Protein AF-A0A9D1JNA0-F1 (afdb_monomer_lite)

Secondary structure (DSSP, 8-state):
--SS-HHHHHHHHHHHHTT--HHHHHHHH---HHHHHHHHHSPPPPHHHHHHHHHHHHHHHHHHHHHHHHHHHH-SS-TTS-HHHHHHHHHHTBTTB-HHHHHHHTT---

Sequence (110 aa):
MAKYTKEVKSNVLKQYQEGTPIQLIIQNTNIPRSTIYHWIKNPPLSKKEETAKTIRILEDKVKRLEGIIEILKKVNCTVSAPLHERLHELEALQGQYNVHMLCEALDVSR

Organism: NCBI:txid2840935

InterPro domains:
  IPR002514 Transposase IS3/IS911family [PF01527] (2-66)
  IPR009057 Homedomain-like superfamily [SSF46689] (1-76)

Foldseek 3Di:
DPPDDLVLLVVLVVCVVVPNDLVVSCVVNVDDPVVSVVCVVPPDDDPVRVVVVVVVVVVVVVVLVVLLVVLLVPQPDDLPDDPVSLVVSLVVCPPVDDNVSSCVSSVHDD

Structure (mmCIF, N/CA/C/O backbone):
data_AF-A0A9D1JNA0-F1
#
_entry.id   AF-A0A9D1JNA0-F1
#
loop_
_atom_site.group_PDB
_atom_site.id
_atom_site.type_symbol
_atom_site.label_atom_id
_atom_site.label_alt_id
_atom_site.label_comp_id
_atom_site.label_asym_id
_atom_site.label_entity_id
_atom_site.label_seq_id
_atom_site.pdbx_PDB_ins_code
_atom_site.Cartn_x
_atom_site.Cartn_y
_atom_site.Cartn_z
_atom_site.occupancy
_atom_site.B_iso_or_equiv
_atom_site.auth_seq_id
_atom_site.auth_comp_id
_atom_site.auth_asym_id
_atom_site.auth_atom_id
_atom_site.pdbx_PDB_model_num
ATOM 1 N N . MET A 1 1 ? -13.722 -15.450 11.068 1.00 43.31 1 MET A N 1
ATOM 2 C CA . MET A 1 1 ? -14.886 -14.623 11.460 1.00 43.31 1 MET A CA 1
ATOM 3 C C . MET A 1 1 ? -14.503 -13.797 12.679 1.00 43.31 1 MET A C 1
ATOM 5 O O . MET A 1 1 ? -13.862 -14.340 13.572 1.00 43.31 1 MET A O 1
ATOM 9 N N . ALA A 1 2 ? -14.799 -12.495 12.704 1.00 59.47 2 ALA A N 1
ATOM 10 C CA . ALA A 1 2 ? -14.495 -11.665 13.871 1.00 59.47 2 ALA A CA 1
ATOM 11 C C . ALA A 1 2 ? -15.398 -12.083 15.043 1.00 59.47 2 ALA A C 1
ATOM 13 O O . ALA A 1 2 ? -16.616 -12.074 14.905 1.00 59.47 2 ALA A O 1
ATOM 14 N N . LYS A 1 3 ? -14.803 -12.458 16.185 1.00 76.44 3 LYS A N 1
ATOM 15 C CA . LYS A 1 3 ? -15.529 -12.936 17.379 1.00 76.44 3 LYS A CA 1
ATOM 16 C C . LYS A 1 3 ? -16.454 -11.869 17.999 1.00 76.44 3 LYS A C 1
ATOM 18 O O . LYS A 1 3 ? -17.365 -12.219 18.735 1.00 76.44 3 LYS A O 1
ATOM 23 N N . TYR A 1 4 ? -16.236 -10.589 17.685 1.00 81.19 4 TYR A N 1
ATOM 24 C CA . TYR A 1 4 ? -17.017 -9.452 18.180 1.00 81.19 4 TYR A CA 1
ATOM 25 C C . TYR A 1 4 ? -17.224 -8.421 17.060 1.00 81.19 4 TYR A C 1
ATOM 27 O O . TYR A 1 4 ? -16.313 -8.199 16.256 1.00 81.19 4 TYR A O 1
ATOM 35 N N . THR A 1 5 ? -18.399 -7.784 17.002 1.00 84.19 5 THR A N 1
ATOM 36 C CA . THR A 1 5 ? -18.708 -6.746 16.002 1.00 84.1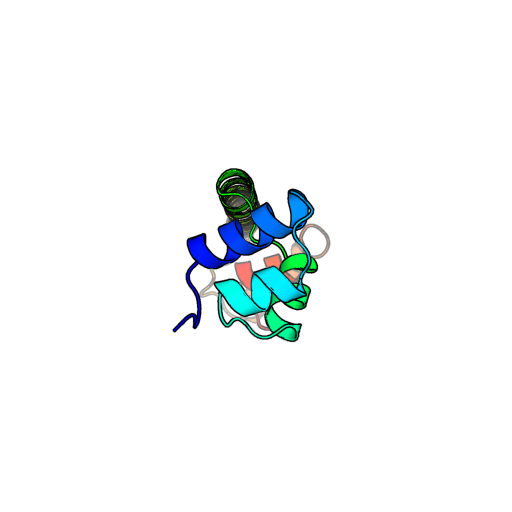9 5 THR A CA 1
ATOM 37 C C . THR A 1 5 ? -18.016 -5.418 16.331 1.00 84.19 5 THR A C 1
ATOM 39 O O . THR A 1 5 ? -17.621 -5.162 17.474 1.00 84.19 5 THR A O 1
ATOM 42 N N . LYS A 1 6 ? -17.870 -4.539 15.325 1.00 81.75 6 LYS A N 1
ATOM 43 C CA . LYS A 1 6 ? -17.300 -3.190 15.519 1.00 81.75 6 LYS A CA 1
ATOM 44 C C . LYS A 1 6 ? -18.122 -2.363 16.517 1.00 81.75 6 LYS A C 1
ATOM 46 O O . LYS A 1 6 ? -17.544 -1.642 17.323 1.00 81.75 6 LYS A O 1
ATOM 51 N N . GLU A 1 7 ? -19.444 -2.512 16.498 1.00 81.94 7 GLU A N 1
ATOM 52 C CA . GLU A 1 7 ? -20.373 -1.812 17.396 1.00 81.94 7 GLU A CA 1
ATOM 53 C C . GLU A 1 7 ? -20.142 -2.190 18.861 1.00 81.94 7 GLU A C 1
ATOM 55 O O . GLU A 1 7 ? -20.025 -1.308 19.710 1.00 81.94 7 GLU A O 1
ATOM 60 N N . VAL A 1 8 ? -19.981 -3.487 19.152 1.00 85.75 8 VAL A N 1
ATOM 61 C CA . VAL A 1 8 ? -19.686 -3.977 20.509 1.00 85.75 8 VAL A CA 1
ATOM 62 C C . VAL A 1 8 ? -18.349 -3.421 21.006 1.00 85.75 8 VAL A C 1
ATOM 64 O O . VAL A 1 8 ? -18.262 -2.942 22.137 1.00 85.75 8 VAL A O 1
ATOM 67 N N . LYS A 1 9 ? -17.318 -3.412 20.149 1.00 87.75 9 LYS A N 1
ATOM 68 C CA . LYS A 1 9 ? -16.003 -2.838 20.477 1.00 87.75 9 LYS A CA 1
ATOM 69 C C . LYS A 1 9 ? -16.087 -1.335 20.772 1.00 87.75 9 LYS A C 1
ATOM 71 O O . LYS A 1 9 ? -15.522 -0.884 21.766 1.00 87.75 9 LYS A O 1
ATOM 76 N N . SER A 1 10 ? -16.796 -0.567 19.942 1.00 85.56 10 SER A N 1
ATOM 77 C CA . SER A 1 10 ? -16.996 0.872 20.164 1.00 85.56 10 SER A CA 1
ATOM 78 C C . SER A 1 10 ? -17.782 1.162 21.442 1.00 85.56 10 SER A C 1
ATOM 80 O O . SER A 1 10 ? -17.409 2.076 22.172 1.00 85.56 10 SER A O 1
ATOM 82 N N . ASN A 1 11 ? -18.817 0.377 21.756 1.00 88.44 11 ASN A N 1
ATOM 83 C CA . ASN A 1 11 ? -19.607 0.558 22.975 1.00 88.44 11 ASN A CA 1
ATOM 84 C C . ASN A 1 11 ? -18.774 0.323 24.249 1.00 88.44 11 ASN A C 1
ATOM 86 O O . ASN A 1 11 ? -18.812 1.129 25.174 1.00 88.44 11 ASN A O 1
ATOM 90 N N . VAL A 1 12 ? -17.959 -0.739 24.271 1.00 90.38 12 VAL A N 1
ATOM 91 C CA . VAL A 1 12 ? -17.038 -1.031 25.386 1.00 90.38 12 VAL A CA 1
ATOM 92 C C . VAL A 1 12 ? -16.048 0.110 25.620 1.00 90.38 12 VAL A C 1
ATOM 94 O O . VAL A 1 12 ? -15.807 0.498 26.762 1.00 90.38 12 VAL A O 1
ATOM 97 N N . LEU A 1 13 ? -15.488 0.672 24.547 1.00 88.69 13 LEU A N 1
ATOM 98 C CA . LEU A 1 13 ? -14.554 1.791 24.654 1.00 88.69 13 LEU A CA 1
ATOM 99 C C . LEU A 1 13 ? -15.234 3.082 25.111 1.00 88.69 13 LEU A C 1
ATOM 101 O O . LEU A 1 13 ? -14.644 3.808 25.905 1.00 88.69 13 LEU A O 1
ATOM 105 N N . LYS A 1 14 ? -16.474 3.334 24.675 1.00 90.25 14 LYS A N 1
ATOM 106 C CA . LYS A 1 14 ? -17.274 4.480 25.124 1.00 90.25 14 LYS A CA 1
ATOM 107 C C . LYS A 1 14 ? -17.548 4.410 26.629 1.00 90.25 14 LYS A C 1
ATOM 109 O O . LYS A 1 14 ? -17.254 5.366 27.332 1.00 90.25 14 LYS A O 1
ATOM 114 N N . GLN A 1 15 ? -17.990 3.255 27.136 1.00 89.88 15 GLN A N 1
ATOM 115 C CA . GLN A 1 15 ? -18.217 3.048 28.575 1.00 89.88 15 GLN A CA 1
ATOM 116 C C . GLN A 1 15 ? -16.941 3.252 29.401 1.00 89.88 15 GLN A C 1
ATOM 118 O O . GLN A 1 15 ? -16.989 3.839 30.481 1.00 89.88 15 GLN A O 1
ATOM 123 N N . TYR A 1 16 ? -15.795 2.792 28.888 1.00 89.69 16 TYR A N 1
ATOM 124 C CA . TYR A 1 16 ? -14.500 3.028 29.526 1.00 89.69 16 TYR A CA 1
ATOM 125 C C . TYR A 1 16 ? -14.124 4.520 29.541 1.00 89.69 16 TYR A C 1
ATOM 127 O O . TYR A 1 16 ? -13.689 5.025 30.572 1.00 89.69 16 TYR A O 1
ATOM 135 N N . GLN A 1 17 ? -14.327 5.240 28.431 1.00 87.38 17 GLN A N 1
ATOM 136 C CA . GLN A 1 17 ? -14.090 6.689 28.340 1.00 87.38 17 GLN A CA 1
ATOM 137 C C . GLN A 1 17 ? -15.018 7.506 29.250 1.00 87.38 17 GLN A C 1
ATOM 139 O O . GLN A 1 17 ? -14.598 8.527 29.784 1.00 87.38 17 GLN A O 1
ATOM 144 N N . GLU A 1 18 ? -16.249 7.040 29.463 1.00 91.19 18 GLU A N 1
ATOM 145 C CA . GLU A 1 18 ? -17.226 7.628 30.390 1.00 91.19 18 GLU A CA 1
ATOM 146 C C . GLU A 1 18 ? -16.907 7.330 31.872 1.00 91.19 18 GLU A C 1
ATOM 148 O O . GLU A 1 18 ? -17.616 7.795 32.760 1.00 91.19 18 GLU A O 1
ATOM 153 N N . GLY A 1 19 ? -15.831 6.583 32.160 1.00 89.00 19 GLY A N 1
ATOM 154 C CA . GLY A 1 19 ? -15.350 6.311 33.519 1.00 89.00 19 GLY A CA 1
ATOM 155 C C . GLY A 1 19 ? -15.909 5.039 34.158 1.00 89.00 19 GLY A C 1
ATOM 156 O O . GLY A 1 19 ? -15.708 4.819 35.353 1.00 89.00 19 GLY A O 1
ATOM 157 N N . THR A 1 20 ? -16.581 4.174 33.393 1.00 90.62 20 THR A N 1
ATOM 158 C CA . THR A 1 20 ? -17.118 2.913 33.924 1.00 90.62 20 THR A CA 1
ATOM 159 C C . THR A 1 20 ? -15.973 1.966 34.317 1.00 90.62 20 THR A C 1
ATOM 161 O O . THR A 1 20 ? -15.114 1.659 33.482 1.00 90.62 20 THR A O 1
ATOM 164 N N . PRO A 1 21 ? -15.950 1.439 35.558 1.00 92.00 21 PRO A N 1
ATOM 165 C CA . PRO A 1 21 ? -14.961 0.455 35.985 1.00 92.00 21 PRO A CA 1
ATOM 166 C C . PRO A 1 21 ? -14.906 -0.769 35.062 1.00 92.00 21 PRO A C 1
ATOM 168 O O . PRO A 1 21 ? -15.932 -1.379 34.759 1.00 92.00 21 PRO A O 1
ATOM 171 N N . ILE A 1 22 ? -13.696 -1.204 34.689 1.00 90.00 22 ILE A N 1
ATOM 172 C CA . ILE A 1 22 ? -13.488 -2.371 33.807 1.00 90.00 22 ILE A CA 1
ATOM 173 C C . ILE A 1 22 ? -14.181 -3.633 34.345 1.00 90.00 22 ILE A C 1
ATOM 175 O O . ILE A 1 22 ? -14.690 -4.426 33.560 1.00 90.00 22 ILE A O 1
ATOM 179 N N . GLN A 1 23 ? -14.248 -3.810 35.668 1.00 90.75 23 GLN A N 1
ATOM 180 C CA . GLN A 1 23 ? -14.956 -4.931 36.293 1.00 90.75 23 GLN A CA 1
ATOM 181 C C . GLN A 1 23 ? -16.445 -4.977 35.905 1.00 90.75 23 GLN A C 1
ATOM 183 O O . GLN A 1 23 ? -16.949 -6.050 35.581 1.00 90.75 23 GLN A O 1
ATOM 188 N N . LEU A 1 24 ? -17.120 -3.822 35.878 1.00 90.38 24 LEU A N 1
ATOM 189 C CA . LEU A 1 24 ? -18.526 -3.715 35.476 1.00 90.38 24 LEU A CA 1
ATOM 190 C C . LEU A 1 24 ? -18.690 -3.945 33.974 1.00 90.38 24 LEU A C 1
ATOM 192 O O . LEU A 1 24 ? -19.604 -4.645 33.553 1.00 90.38 24 LEU A O 1
ATOM 196 N N . ILE A 1 25 ? -17.762 -3.438 33.158 1.00 90.81 25 ILE A N 1
ATOM 197 C CA . ILE A 1 25 ? -17.771 -3.681 31.709 1.00 90.81 25 ILE A CA 1
ATOM 198 C C . ILE A 1 25 ? -17.636 -5.183 31.416 1.00 90.81 25 ILE A C 1
ATOM 200 O O . ILE A 1 25 ? -18.361 -5.711 30.574 1.00 90.81 25 ILE A O 1
ATOM 204 N N . ILE A 1 26 ? -16.754 -5.894 32.129 1.00 92.19 26 ILE A N 1
ATOM 205 C CA . ILE A 1 26 ? -16.596 -7.353 32.005 1.00 92.19 26 ILE A CA 1
ATOM 206 C C . ILE A 1 26 ? -17.897 -8.069 32.380 1.00 92.19 26 ILE A C 1
ATOM 208 O O . ILE A 1 26 ? -18.330 -8.948 31.639 1.00 92.19 26 ILE A O 1
ATOM 212 N N . GLN A 1 27 ? -18.531 -7.690 33.493 1.00 90.12 27 GLN A N 1
ATOM 213 C CA . GLN A 1 27 ? -19.790 -8.296 33.943 1.00 90.12 27 GLN A CA 1
ATOM 214 C C . GLN A 1 27 ? -20.930 -8.070 32.942 1.00 90.12 27 GLN A C 1
ATOM 216 O O . GLN A 1 27 ? -21.651 -9.009 32.617 1.00 90.12 27 GLN A O 1
ATOM 221 N N . ASN A 1 28 ? -21.045 -6.858 32.396 1.00 87.69 28 ASN A N 1
ATOM 222 C CA . ASN A 1 28 ? -22.126 -6.483 31.484 1.00 87.69 28 ASN A CA 1
ATOM 223 C C . ASN A 1 28 ? -21.960 -7.058 30.073 1.00 87.69 28 ASN A C 1
ATOM 225 O O . ASN A 1 28 ? -22.946 -7.269 29.373 1.00 87.69 28 ASN A O 1
ATOM 229 N N . THR A 1 29 ? -20.721 -7.279 29.625 1.00 86.25 29 THR A N 1
ATOM 230 C CA . THR A 1 29 ? -20.437 -7.694 28.239 1.00 86.25 29 THR A CA 1
ATOM 231 C C . THR A 1 29 ? -19.944 -9.131 28.106 1.00 86.25 29 THR A C 1
ATOM 233 O O . THR A 1 29 ? -19.909 -9.654 26.996 1.00 86.25 29 THR A O 1
ATOM 236 N N . ASN A 1 30 ? -19.556 -9.778 29.212 1.00 88.62 30 ASN A N 1
ATOM 237 C CA . ASN A 1 30 ? -18.894 -11.088 29.242 1.00 88.62 30 ASN A CA 1
ATOM 238 C C . ASN A 1 30 ? -17.601 -11.144 28.394 1.00 88.62 30 ASN A C 1
ATOM 240 O O . ASN A 1 30 ? -17.146 -12.204 27.965 1.00 88.62 30 ASN A O 1
ATOM 244 N N . ILE A 1 31 ? -16.984 -9.990 28.118 1.00 90.81 31 ILE A N 1
ATOM 245 C CA . ILE A 1 31 ? -15.753 -9.914 27.329 1.00 90.81 31 ILE A CA 1
ATOM 246 C C . ILE A 1 31 ? -14.551 -10.056 28.271 1.00 90.81 31 ILE A C 1
ATOM 248 O O . ILE A 1 31 ? -14.466 -9.341 29.273 1.00 90.81 31 ILE A O 1
ATOM 252 N N . PRO A 1 32 ? -13.573 -10.930 27.959 1.00 91.38 32 PRO A N 1
ATOM 253 C CA . PRO A 1 32 ? -12.393 -11.099 28.795 1.00 91.38 32 PRO A CA 1
ATOM 254 C C . PRO A 1 32 ? -11.614 -9.793 28.985 1.00 91.38 32 PRO A C 1
ATOM 256 O O . PRO A 1 32 ? -11.382 -9.045 28.031 1.00 91.38 32 PRO A O 1
ATOM 259 N N . ARG A 1 33 ? -11.105 -9.573 30.204 1.00 92.69 33 ARG A N 1
ATOM 260 C CA . ARG A 1 33 ? -10.297 -8.398 30.586 1.00 92.69 33 ARG A CA 1
ATOM 261 C C . ARG A 1 33 ? -9.180 -8.094 29.581 1.00 92.69 33 ARG A C 1
ATOM 263 O O . ARG A 1 33 ? -9.015 -6.951 29.166 1.00 92.69 33 ARG A O 1
ATOM 270 N N . SER A 1 34 ? -8.441 -9.119 29.154 1.00 91.44 34 SER A N 1
ATOM 271 C CA . SER A 1 34 ? -7.349 -8.996 28.177 1.00 91.44 34 SER A CA 1
ATOM 272 C C . SER A 1 34 ? -7.809 -8.437 26.827 1.00 91.44 34 SER A C 1
ATOM 274 O O . SER A 1 34 ? -7.099 -7.644 26.214 1.00 91.44 34 SER A O 1
ATOM 276 N N . THR A 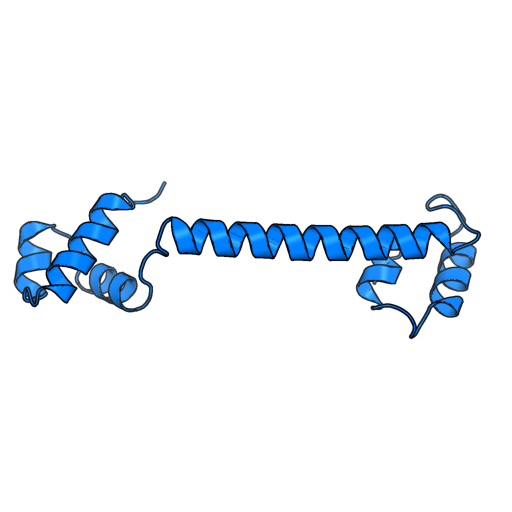1 35 ? -9.016 -8.801 26.383 1.00 91.69 35 THR A N 1
ATOM 277 C CA . THR A 1 35 ? -9.602 -8.317 25.125 1.00 91.69 35 THR A CA 1
ATOM 278 C C . THR A 1 35 ? -9.971 -6.839 25.231 1.00 91.69 35 THR A C 1
ATOM 280 O O . THR A 1 35 ? -9.653 -6.065 24.331 1.00 91.69 35 THR A O 1
ATOM 283 N N . ILE A 1 36 ? -10.559 -6.426 26.358 1.00 90.69 36 ILE A N 1
ATOM 284 C CA . ILE A 1 36 ? -10.907 -5.022 26.621 1.00 90.69 36 ILE A CA 1
ATOM 285 C C . ILE A 1 36 ? -9.644 -4.153 26.631 1.00 90.69 36 ILE A C 1
ATOM 287 O O . ILE A 1 36 ? -9.580 -3.160 25.911 1.00 90.69 36 ILE A O 1
ATOM 291 N N . TYR A 1 37 ? -8.598 -4.552 27.363 1.00 92.50 37 TYR A N 1
ATOM 292 C CA . TYR A 1 37 ? -7.332 -3.808 27.359 1.00 92.50 37 TYR A CA 1
ATOM 293 C C . TYR A 1 37 ? -6.669 -3.768 25.982 1.00 92.50 37 TYR A C 1
ATOM 295 O O . TYR A 1 37 ? -6.118 -2.737 25.598 1.00 92.50 37 TYR A O 1
ATOM 303 N N . HIS A 1 38 ? -6.745 -4.855 25.211 1.00 91.88 38 HIS A N 1
ATOM 304 C CA . HIS A 1 38 ? -6.254 -4.857 23.837 1.00 91.88 38 HIS A CA 1
ATOM 305 C C . HIS A 1 38 ? -6.983 -3.819 22.971 1.00 91.88 38 HIS A C 1
ATOM 307 O O . HIS A 1 38 ? -6.341 -3.141 22.169 1.00 91.88 38 HIS A O 1
ATOM 313 N N . TRP A 1 39 ? -8.298 -3.657 23.147 1.00 91.69 39 TRP A N 1
ATOM 314 C CA . TRP A 1 39 ? -9.086 -2.636 22.455 1.00 91.69 39 TRP A CA 1
ATOM 315 C C . TRP A 1 39 ? -8.791 -1.221 22.936 1.00 91.69 39 TRP A C 1
ATOM 317 O O . TRP A 1 39 ? -8.765 -0.323 22.108 1.00 91.69 39 TRP A O 1
ATOM 327 N N . ILE A 1 40 ? -8.537 -1.019 24.230 1.00 87.88 40 ILE A N 1
ATOM 328 C CA . ILE A 1 40 ? -8.133 0.290 24.770 1.00 87.88 40 ILE A CA 1
ATOM 329 C C . ILE A 1 40 ? -6.786 0.708 24.172 1.00 87.88 40 ILE A C 1
ATOM 331 O O . ILE A 1 40 ? -6.619 1.850 23.759 1.00 87.88 40 ILE A O 1
ATOM 335 N N . LYS A 1 41 ? -5.839 -0.234 24.070 1.00 90.12 41 LYS A N 1
ATOM 336 C CA . LYS A 1 41 ? -4.536 0.001 23.435 1.00 90.12 41 LYS A CA 1
ATOM 337 C C . LYS A 1 41 ? -4.645 0.197 21.918 1.00 90.12 41 LYS A C 1
ATOM 339 O O . LYS A 1 41 ? -3.823 0.894 21.338 1.00 90.12 41 LYS A O 1
ATOM 344 N N . ASN A 1 42 ? -5.636 -0.429 21.280 1.00 86.56 42 ASN A N 1
ATOM 345 C CA . ASN A 1 42 ? -5.852 -0.402 19.831 1.00 86.56 42 ASN A CA 1
ATOM 346 C C . ASN A 1 42 ? -7.324 -0.080 19.515 1.00 86.56 42 ASN A C 1
ATOM 348 O O . ASN A 1 42 ? -8.089 -0.986 19.121 1.00 86.56 42 ASN A O 1
ATOM 352 N N . PRO A 1 43 ? -7.751 1.181 19.715 1.00 82.25 43 PRO A N 1
ATOM 353 C CA . PRO A 1 43 ? -9.123 1.582 19.447 1.00 82.25 43 PRO A CA 1
ATOM 354 C C . PRO A 1 43 ? -9.455 1.367 17.961 1.00 82.25 43 PRO A C 1
ATOM 356 O O . PRO A 1 43 ? -8.565 1.425 17.108 1.00 82.25 43 PRO A O 1
ATOM 359 N N . PRO A 1 44 ? -10.714 1.039 17.619 1.00 76.06 44 PRO A N 1
ATOM 360 C CA . PRO A 1 44 ? -11.127 1.037 16.229 1.00 76.06 44 PRO A CA 1
ATOM 361 C C . PRO A 1 44 ? -11.009 2.470 15.707 1.00 76.06 44 PRO A C 1
ATOM 363 O O . PRO A 1 44 ? -11.392 3.416 16.394 1.00 76.06 44 PRO A O 1
ATOM 366 N N . LEU A 1 45 ? -10.474 2.616 14.500 1.00 75.31 45 LEU A N 1
ATOM 367 C CA . LEU A 1 45 ? -10.471 3.899 13.812 1.00 75.31 45 LEU A CA 1
ATOM 368 C C . LEU A 1 45 ? -11.924 4.363 13.630 1.00 75.31 45 LEU A C 1
ATOM 370 O O . LEU A 1 45 ? -12.813 3.558 13.338 1.00 75.31 45 LEU A O 1
ATOM 374 N N . SER A 1 4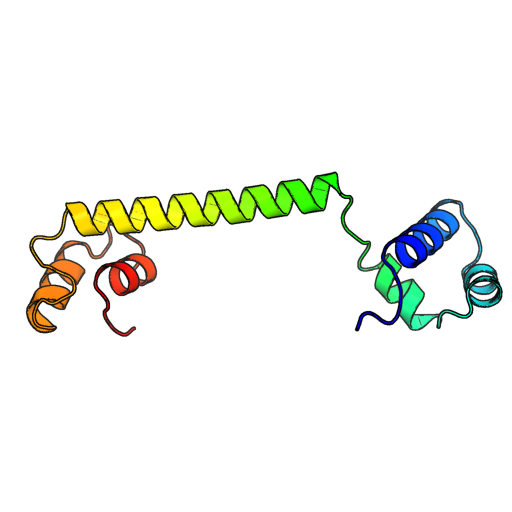6 ? -12.180 5.659 13.790 1.00 78.75 46 SER A N 1
ATOM 375 C CA . SER A 1 46 ? -13.450 6.254 13.374 1.00 78.75 46 SER A CA 1
ATOM 376 C C . SER A 1 46 ? -13.694 5.971 11.892 1.00 78.75 46 SER A C 1
ATOM 378 O O . SER A 1 46 ? -12.743 5.894 11.117 1.00 78.75 46 SER A O 1
ATOM 380 N N . LYS A 1 47 ? -14.960 5.915 11.448 1.00 77.94 47 LYS A N 1
ATOM 381 C CA . LYS A 1 47 ? -15.288 5.828 10.010 1.00 77.94 47 LYS A CA 1
ATOM 382 C C . LYS A 1 47 ? -14.534 6.887 9.197 1.00 77.94 47 LYS A C 1
ATOM 384 O O . LYS A 1 47 ? -14.049 6.591 8.115 1.00 77.94 47 LYS A O 1
ATOM 389 N N . LYS A 1 48 ? -14.376 8.102 9.739 1.00 77.44 48 LYS A N 1
ATOM 390 C CA . LYS A 1 48 ? -13.620 9.184 9.089 1.00 77.44 48 LYS A CA 1
ATOM 391 C C . LYS A 1 48 ? -12.127 8.861 8.970 1.00 77.44 48 LYS A C 1
ATOM 393 O O . LYS A 1 48 ? -11.533 9.128 7.932 1.00 77.44 48 LYS A O 1
ATOM 398 N N . GLU A 1 49 ? -11.532 8.277 10.006 1.00 80.44 49 GLU A N 1
ATOM 399 C CA . GLU A 1 49 ? -10.118 7.884 10.022 1.00 80.44 49 GLU A CA 1
ATOM 400 C C . GLU A 1 49 ? -9.858 6.647 9.149 1.00 80.44 49 GLU A C 1
ATOM 402 O O . GLU A 1 49 ? -8.861 6.606 8.432 1.00 80.44 49 GLU A O 1
ATOM 407 N N . GLU A 1 50 ? -10.769 5.666 9.147 1.00 81.75 50 GLU A N 1
ATOM 408 C CA . GLU A 1 50 ? -10.745 4.522 8.226 1.00 81.75 50 GLU A CA 1
ATOM 409 C C . GLU A 1 50 ? -10.788 5.003 6.768 1.00 81.75 50 GLU A C 1
ATOM 411 O O . GLU A 1 50 ? -9.965 4.580 5.950 1.00 81.75 50 GLU A O 1
ATOM 416 N N . THR A 1 51 ? -11.694 5.934 6.451 1.00 88.31 51 THR A N 1
ATOM 417 C CA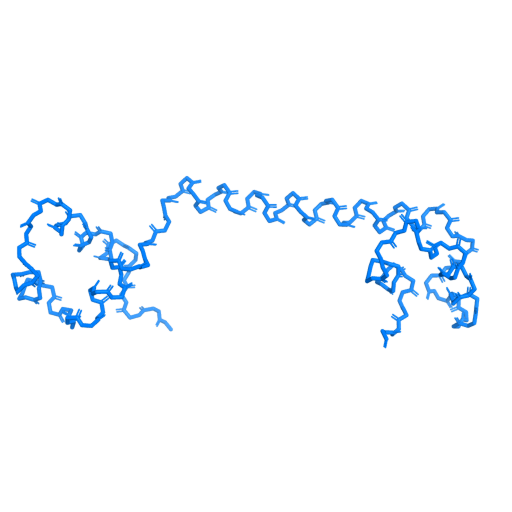 . THR A 1 51 ? -11.800 6.527 5.114 1.00 88.31 51 THR A CA 1
ATOM 418 C C . THR A 1 51 ? -10.550 7.324 4.754 1.00 88.31 51 THR A C 1
ATOM 420 O O . THR A 1 51 ? -9.987 7.096 3.690 1.00 88.31 51 THR A O 1
ATOM 423 N N . ALA A 1 52 ? -10.055 8.200 5.634 1.00 90.81 52 ALA A N 1
ATOM 424 C CA . ALA A 1 52 ? -8.842 8.980 5.376 1.00 90.81 52 ALA A CA 1
ATOM 425 C C . ALA A 1 52 ? -7.615 8.083 5.146 1.00 90.81 52 ALA A C 1
ATOM 427 O O . ALA A 1 52 ? -6.828 8.318 4.232 1.00 90.81 52 ALA A O 1
ATOM 428 N N . LYS A 1 53 ? -7.478 7.005 5.928 1.00 89.62 53 LYS A N 1
ATOM 429 C CA . LYS A 1 53 ? -6.430 6.000 5.727 1.00 89.62 53 LYS A CA 1
ATOM 430 C C . LYS A 1 53 ? -6.572 5.299 4.378 1.00 89.62 53 LYS A C 1
ATOM 432 O O . LYS A 1 53 ? -5.574 5.094 3.696 1.00 89.62 53 LYS A O 1
ATOM 437 N N . THR A 1 54 ? -7.795 4.938 3.996 1.00 93.88 54 THR A N 1
ATOM 438 C CA . THR A 1 54 ? -8.076 4.321 2.694 1.00 93.88 54 THR A CA 1
ATOM 439 C C . THR A 1 54 ? -7.714 5.259 1.549 1.00 93.88 54 THR A C 1
ATOM 441 O O . THR A 1 54 ? -7.020 4.836 0.632 1.00 93.88 54 THR A O 1
ATOM 444 N N . ILE A 1 55 ? -8.119 6.529 1.633 1.00 96.31 55 ILE A N 1
ATOM 445 C CA . ILE A 1 55 ? -7.790 7.560 0.643 1.00 96.31 55 ILE A CA 1
ATOM 446 C C . ILE A 1 55 ? -6.276 7.682 0.503 1.00 96.31 55 ILE A C 1
ATOM 448 O O . ILE A 1 55 ? -5.772 7.523 -0.598 1.00 96.31 55 ILE A O 1
ATOM 452 N N . ARG A 1 56 ? -5.544 7.826 1.612 1.00 96.69 56 ARG A N 1
ATOM 453 C CA . ARG A 1 56 ? -4.080 7.920 1.581 1.00 96.69 56 ARG A CA 1
ATOM 454 C C . ARG A 1 56 ? -3.422 6.709 0.914 1.00 96.69 56 ARG A C 1
ATOM 456 O O . ARG A 1 56 ? -2.519 6.866 0.106 1.00 96.69 56 ARG A O 1
ATOM 463 N N . ILE A 1 57 ? -3.892 5.496 1.215 1.00 96.56 57 ILE A N 1
ATOM 464 C CA . ILE A 1 57 ? -3.394 4.272 0.565 1.00 96.56 57 ILE A CA 1
ATOM 465 C C . ILE A 1 57 ? -3.657 4.307 -0.946 1.00 96.56 57 ILE A C 1
ATOM 467 O O . ILE A 1 57 ? -2.823 3.846 -1.723 1.00 96.56 57 ILE A O 1
ATOM 471 N N . LEU A 1 58 ? -4.819 4.804 -1.369 1.00 97.69 58 LEU A N 1
ATOM 472 C CA . LEU A 1 58 ? -5.153 4.934 -2.785 1.00 97.69 58 LEU A CA 1
ATOM 473 C C . LEU A 1 58 ? -4.304 6.012 -3.464 1.00 97.69 58 LEU A C 1
ATOM 475 O O . LEU A 1 58 ? -3.795 5.755 -4.547 1.00 97.69 58 LEU A O 1
ATOM 479 N N . GLU A 1 59 ? -4.086 7.158 -2.823 1.00 97.69 59 GLU A N 1
ATOM 480 C CA . GLU A 1 59 ? -3.199 8.221 -3.313 1.00 97.69 59 GLU A CA 1
ATOM 481 C C . GLU A 1 59 ? -1.760 7.716 -3.479 1.00 97.69 59 GLU A C 1
ATOM 483 O O . GLU A 1 59 ? -1.160 7.899 -4.536 1.00 97.69 59 GLU A O 1
ATOM 488 N N . ASP A 1 60 ? -1.229 6.997 -2.484 1.00 96.19 60 ASP A N 1
ATOM 489 C CA . ASP A 1 60 ? 0.107 6.394 -2.551 1.00 96.19 60 ASP A CA 1
ATOM 490 C C . ASP A 1 60 ? 0.208 5.373 -3.701 1.00 96.19 60 ASP A C 1
ATOM 492 O O . ASP A 1 60 ? 1.224 5.307 -4.401 1.00 96.19 60 ASP A O 1
ATOM 496 N N . LYS A 1 61 ? -0.856 4.590 -3.940 1.00 96.50 61 LYS A N 1
ATOM 497 C CA . LYS A 1 61 ? -0.936 3.662 -5.080 1.00 96.50 61 LYS A CA 1
ATOM 498 C C . LYS A 1 61 ? -0.983 4.392 -6.418 1.00 96.50 61 LYS A C 1
ATOM 500 O O . LYS A 1 61 ? -0.269 3.987 -7.330 1.00 96.50 61 LYS A O 1
ATOM 505 N N . VAL A 1 62 ? -1.790 5.445 -6.535 1.00 97.88 62 VAL A N 1
ATOM 506 C CA . VAL A 1 62 ? -1.878 6.267 -7.751 1.00 97.88 62 VAL A CA 1
ATOM 507 C C . VAL A 1 62 ? -0.510 6.859 -8.064 1.00 97.88 62 VAL A C 1
ATOM 509 O O . VAL A 1 62 ? 0.002 6.636 -9.154 1.00 97.88 62 VAL A O 1
ATOM 512 N N . LYS A 1 63 ? 0.148 7.472 -7.076 1.00 96.25 63 LYS A N 1
ATOM 513 C CA . LYS A 1 63 ? 1.489 8.039 -7.237 1.00 96.25 63 LYS A CA 1
ATOM 514 C C . LYS A 1 63 ? 2.528 6.996 -7.661 1.00 96.25 63 LYS A C 1
ATOM 516 O O . LYS A 1 63 ? 3.403 7.285 -8.475 1.00 96.25 63 LYS A O 1
ATOM 521 N N . ARG A 1 64 ? 2.448 5.768 -7.128 1.00 95.25 64 ARG A N 1
ATOM 522 C CA . ARG A 1 64 ? 3.317 4.661 -7.567 1.00 95.25 64 ARG A CA 1
ATOM 523 C C . ARG A 1 64 ? 3.073 4.312 -9.036 1.00 95.25 64 ARG A C 1
ATOM 525 O O . ARG A 1 64 ? 4.040 4.170 -9.778 1.00 95.25 64 ARG A O 1
ATOM 532 N N . LEU A 1 65 ? 1.811 4.168 -9.439 1.00 96.19 65 LEU A N 1
ATOM 533 C CA . LEU A 1 65 ? 1.437 3.829 -10.814 1.00 96.19 65 LEU A CA 1
ATOM 534 C C . LEU A 1 65 ? 1.836 4.931 -11.799 1.00 96.19 65 LEU A C 1
ATOM 536 O O . LEU A 1 65 ? 2.357 4.624 -12.864 1.00 96.19 65 LEU A O 1
ATOM 540 N N . GLU A 1 66 ? 1.661 6.201 -11.433 1.00 96.94 66 GLU A N 1
ATOM 541 C CA . GLU A 1 66 ? 2.121 7.344 -12.229 1.00 96.94 66 GLU A CA 1
ATOM 542 C C . GLU A 1 66 ? 3.633 7.289 -12.474 1.00 96.94 66 GLU A C 1
ATOM 544 O O . GLU A 1 66 ? 4.069 7.458 -13.611 1.00 96.94 66 GLU A O 1
ATOM 549 N N . GLY A 1 67 ? 4.426 6.965 -11.446 1.00 95.50 67 GLY A N 1
ATOM 550 C CA . GLY A 1 67 ? 5.874 6.790 -11.587 1.00 95.50 67 GLY A CA 1
ATOM 551 C C . GLY A 1 67 ? 6.259 5.621 -12.503 1.00 95.50 67 GLY A C 1
ATOM 552 O O . GLY A 1 67 ? 7.148 5.765 -13.339 1.00 95.50 67 GLY A O 1
ATOM 553 N N . ILE A 1 68 ? 5.557 4.485 -12.410 1.00 94.81 68 ILE A N 1
ATOM 554 C CA . ILE A 1 68 ? 5.758 3.343 -13.322 1.00 94.81 68 ILE A CA 1
ATOM 555 C C . ILE A 1 68 ? 5.437 3.741 -14.768 1.00 94.81 68 ILE A C 1
ATOM 557 O O . ILE A 1 68 ? 6.210 3.443 -15.675 1.00 94.81 68 ILE A O 1
ATOM 561 N N . ILE A 1 69 ? 4.327 4.450 -14.991 1.00 95.25 69 ILE A N 1
ATOM 562 C CA . ILE A 1 69 ? 3.939 4.940 -16.320 1.00 95.25 69 ILE A CA 1
ATOM 563 C C . ILE A 1 69 ? 4.987 5.915 -16.868 1.00 95.25 69 ILE A C 1
ATOM 565 O O . ILE A 1 69 ? 5.288 5.874 -18.058 1.00 95.25 69 ILE A O 1
ATOM 569 N N . GLU A 1 70 ? 5.543 6.792 -16.032 1.00 95.62 70 GLU A N 1
ATOM 570 C CA . GLU A 1 70 ? 6.600 7.715 -16.447 1.00 95.62 70 GLU A CA 1
ATOM 571 C C . GLU A 1 70 ? 7.857 6.967 -16.911 1.00 95.62 70 GLU A C 1
ATOM 573 O O . GLU A 1 70 ? 8.390 7.286 -17.973 1.00 95.62 70 GLU A O 1
ATOM 578 N N . ILE A 1 71 ? 8.287 5.941 -16.169 1.00 94.50 71 ILE A N 1
ATOM 579 C CA . ILE A 1 71 ? 9.417 5.081 -16.553 1.00 94.50 71 ILE A CA 1
ATOM 580 C C . ILE A 1 71 ? 9.132 4.399 -17.894 1.00 94.50 71 ILE A C 1
ATOM 582 O O . ILE A 1 71 ? 9.934 4.508 -18.818 1.00 94.50 71 ILE A O 1
ATOM 586 N N . LEU A 1 72 ? 7.965 3.761 -18.029 1.00 93.38 72 LEU A N 1
ATOM 587 C CA . LEU A 1 72 ? 7.555 3.064 -19.253 1.00 93.38 72 LEU A CA 1
ATOM 588 C C . LEU A 1 72 ? 7.481 3.983 -20.479 1.00 93.38 72 LEU A C 1
ATOM 590 O O . LEU A 1 72 ? 7.688 3.527 -21.597 1.00 93.38 72 LEU A O 1
ATOM 594 N N . LYS A 1 73 ? 7.191 5.275 -20.286 1.00 93.75 73 LYS A N 1
ATOM 595 C CA . LYS A 1 73 ? 7.204 6.278 -21.361 1.00 93.75 73 LYS A CA 1
ATOM 596 C C . LYS A 1 73 ? 8.609 6.749 -21.745 1.00 93.75 73 LYS A C 1
ATOM 598 O O . LYS A 1 73 ? 8.754 7.324 -22.819 1.00 93.75 73 LYS A O 1
ATOM 603 N N . LYS A 1 74 ? 9.608 6.588 -20.870 1.00 93.19 74 LYS A N 1
ATOM 604 C CA . LYS A 1 74 ? 10.993 7.034 -21.100 1.00 93.19 74 LYS A CA 1
ATOM 605 C C . LYS A 1 74 ? 11.882 5.957 -21.706 1.00 93.19 74 LYS A C 1
ATOM 607 O O . LYS A 1 74 ? 12.786 6.299 -22.460 1.00 93.19 74 LYS A O 1
ATOM 612 N N . VAL A 1 75 ? 11.670 4.697 -21.337 1.00 93.12 75 VAL A N 1
ATOM 613 C CA . VAL A 1 75 ? 12.485 3.587 -21.845 1.00 93.12 75 VAL A CA 1
ATOM 614 C C . VAL A 1 75 ? 12.200 3.314 -23.315 1.00 93.12 75 VAL A C 1
ATOM 616 O O . VAL A 1 75 ? 11.071 3.460 -23.780 1.00 93.12 75 VAL A O 1
ATOM 619 N N . ASN A 1 76 ? 13.225 2.873 -24.038 1.00 91.69 76 ASN A N 1
ATOM 620 C CA . ASN A 1 76 ? 13.115 2.528 -25.457 1.00 91.69 76 ASN A CA 1
ATOM 621 C C . ASN A 1 76 ? 12.864 1.034 -25.698 1.00 91.69 76 ASN A C 1
ATOM 623 O O . ASN A 1 76 ? 12.897 0.583 -26.840 1.00 91.69 76 ASN A O 1
ATOM 627 N N . CYS A 1 77 ? 12.594 0.270 -24.637 1.00 91.19 77 CYS A N 1
ATOM 628 C CA . CYS A 1 77 ? 12.284 -1.151 -24.713 1.00 91.19 77 CYS A CA 1
ATOM 629 C C . CYS A 1 77 ? 10.827 -1.435 -24.326 1.00 91.19 77 CYS A C 1
ATOM 631 O O . CYS A 1 77 ? 10.140 -0.627 -23.700 1.00 91.19 77 CYS A O 1
ATOM 633 N N . THR A 1 78 ? 10.349 -2.623 -24.692 1.00 89.12 78 THR A N 1
ATOM 634 C CA . THR A 1 78 ? 9.051 -3.136 -24.233 1.00 89.12 78 THR A CA 1
ATOM 635 C C . THR A 1 78 ? 9.245 -4.105 -23.072 1.00 89.12 78 THR A C 1
ATOM 637 O O . THR A 1 78 ? 10.308 -4.701 -22.922 1.00 89.12 78 THR A O 1
ATOM 640 N N . VAL A 1 79 ? 8.196 -4.353 -22.285 1.00 85.31 79 VAL A N 1
ATOM 641 C CA . VAL A 1 79 ? 8.235 -5.388 -21.230 1.00 85.31 79 VAL A CA 1
ATOM 642 C C . VAL A 1 79 ? 8.540 -6.791 -21.780 1.00 85.31 79 VAL A C 1
ATOM 644 O O . VAL A 1 79 ? 9.090 -7.627 -21.074 1.00 85.31 79 VAL A O 1
ATOM 647 N N . SER A 1 80 ? 8.242 -7.039 -23.060 1.00 87.12 80 SER A N 1
ATOM 648 C CA . SER A 1 80 ? 8.565 -8.278 -23.778 1.00 87.12 80 SER A CA 1
ATOM 649 C C . SER A 1 80 ? 9.981 -8.326 -24.363 1.00 87.12 80 SER A C 1
ATOM 651 O O . SER A 1 80 ? 10.353 -9.341 -24.952 1.00 87.12 80 SER A O 1
ATOM 653 N N . ALA A 1 81 ? 10.763 -7.250 -24.250 1.00 91.50 81 ALA A N 1
ATOM 654 C CA . ALA A 1 81 ? 12.122 -7.208 -24.773 1.00 91.50 81 ALA A CA 1
ATOM 655 C C . ALA A 1 81 ? 13.046 -8.208 -24.042 1.00 91.50 81 ALA A C 1
ATOM 657 O O . ALA A 1 81 ? 12.800 -8.570 -22.880 1.00 91.50 81 ALA A O 1
ATOM 658 N N . PRO A 1 82 ? 14.132 -8.669 -24.690 1.00 94.62 82 PRO A N 1
ATOM 659 C CA . PRO A 1 82 ? 15.133 -9.513 -24.050 1.00 94.62 82 PRO A CA 1
ATOM 660 C C . PRO A 1 82 ? 15.642 -8.918 -22.731 1.00 94.62 82 PRO A C 1
ATOM 662 O O . PRO A 1 82 ? 15.786 -7.706 -22.591 1.00 94.62 82 PRO A O 1
ATOM 665 N N . LEU A 1 83 ? 15.962 -9.777 -21.758 1.00 93.62 83 LEU A N 1
ATOM 666 C CA . LEU A 1 83 ? 16.368 -9.337 -20.416 1.00 93.62 83 LEU A CA 1
ATOM 667 C C . LEU A 1 83 ? 17.544 -8.346 -20.435 1.00 93.62 83 LEU A C 1
ATOM 669 O O . LEU A 1 83 ? 17.529 -7.380 -19.684 1.00 93.62 83 LEU A O 1
ATOM 673 N N . HIS A 1 84 ? 1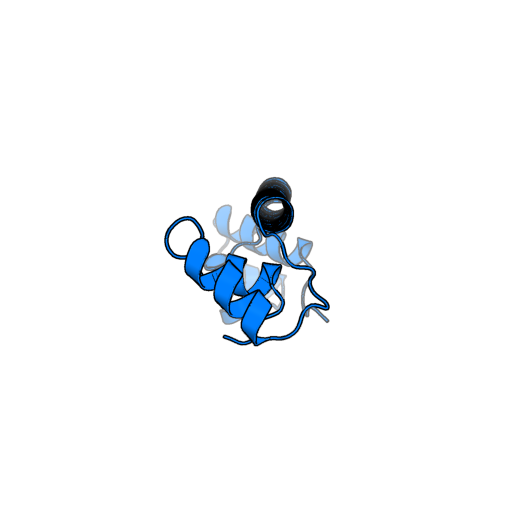8.540 -8.564 -21.297 1.00 92.88 84 HIS A N 1
ATOM 674 C CA . HIS A 1 84 ? 19.710 -7.686 -21.388 1.00 92.88 84 HIS A CA 1
ATOM 675 C C . HIS A 1 84 ? 19.346 -6.256 -21.825 1.00 92.88 84 HIS A C 1
ATOM 677 O O . HIS A 1 84 ? 19.922 -5.303 -21.316 1.00 92.88 84 HIS A O 1
ATOM 683 N N . GLU A 1 85 ? 18.366 -6.102 -22.718 1.00 93.25 85 GLU A N 1
ATOM 684 C CA . GLU A 1 85 ? 17.878 -4.800 -23.183 1.00 93.25 85 GLU A CA 1
ATOM 685 C C . GLU A 1 85 ? 17.126 -4.078 -22.059 1.00 93.25 85 GLU A C 1
ATOM 687 O O . GLU A 1 85 ? 17.372 -2.908 -21.783 1.00 93.25 85 GLU A O 1
ATOM 692 N N . ARG A 1 86 ? 16.281 -4.812 -21.326 1.00 93.62 86 ARG A N 1
ATOM 693 C CA . ARG A 1 86 ? 15.566 -4.275 -20.160 1.00 93.62 86 ARG A CA 1
ATOM 694 C C . ARG A 1 86 ? 16.520 -3.863 -19.037 1.00 93.62 86 ARG A C 1
ATOM 696 O O . ARG A 1 86 ? 16.302 -2.834 -18.407 1.00 93.62 86 ARG A O 1
ATOM 703 N N . LEU A 1 87 ? 17.587 -4.630 -18.800 1.00 93.69 87 LEU A N 1
ATOM 704 C CA . LEU A 1 87 ? 18.628 -4.286 -17.826 1.00 93.69 87 LEU A CA 1
ATOM 705 C C . LEU A 1 87 ? 19.419 -3.042 -18.243 1.00 93.69 87 LEU A C 1
ATOM 707 O O . LEU A 1 87 ? 19.668 -2.185 -17.402 1.00 93.69 87 LEU A O 1
ATOM 711 N N . HIS A 1 88 ? 19.746 -2.906 -19.528 1.00 93.69 88 HIS A N 1
ATOM 712 C CA . HIS A 1 88 ? 20.420 -1.719 -20.050 1.00 93.69 88 HIS A CA 1
ATOM 713 C C . HIS A 1 88 ? 19.589 -0.443 -19.825 1.00 93.69 88 HIS A C 1
ATOM 715 O O . HIS A 1 88 ? 20.091 0.549 -19.297 1.00 93.69 88 HIS A O 1
ATOM 721 N N . GLU A 1 89 ? 18.293 -0.475 -20.155 1.00 93.12 89 GLU A N 1
ATOM 722 C CA . GLU A 1 89 ? 17.396 0.663 -19.908 1.00 93.12 89 GLU A CA 1
ATOM 723 C C . GLU A 1 89 ? 17.203 0.938 -18.403 1.00 93.12 89 GLU A C 1
ATOM 725 O O . GLU A 1 89 ? 17.076 2.093 -17.990 1.00 93.12 89 GLU A O 1
ATOM 730 N N . LEU A 1 90 ? 17.217 -0.105 -17.562 1.00 93.38 90 LEU A N 1
ATOM 731 C CA . LEU A 1 90 ? 17.161 0.034 -16.105 1.00 93.38 90 LEU A CA 1
ATOM 732 C C . LEU A 1 90 ? 18.382 0.783 -15.565 1.00 93.38 90 LEU A C 1
ATOM 734 O O . LEU A 1 90 ? 18.221 1.712 -14.772 1.00 93.38 90 LEU A O 1
ATOM 738 N N . GLU A 1 91 ? 19.583 0.384 -15.987 1.00 92.19 91 GLU A N 1
ATOM 739 C CA . GLU A 1 91 ? 20.848 1.022 -15.606 1.00 92.19 91 GLU A CA 1
ATOM 740 C C . GLU A 1 91 ? 20.877 2.493 -16.040 1.00 92.19 91 GLU A C 1
ATOM 742 O O . GLU A 1 91 ? 21.260 3.361 -15.254 1.00 92.19 91 GLU A O 1
ATOM 747 N N . ALA A 1 92 ? 20.372 2.804 -17.238 1.00 92.12 92 ALA A N 1
ATOM 748 C CA . ALA A 1 92 ? 20.279 4.177 -17.740 1.00 92.12 92 ALA A CA 1
ATOM 749 C C . ALA A 1 92 ? 19.388 5.090 -16.871 1.00 92.12 92 ALA A C 1
ATOM 751 O O . ALA A 1 92 ? 19.619 6.299 -16.778 1.00 92.12 92 ALA A O 1
ATOM 752 N N . LEU A 1 93 ? 18.373 4.523 -16.213 1.00 92.31 93 LEU A N 1
ATOM 753 C CA . LEU A 1 93 ? 17.455 5.243 -15.324 1.00 92.31 93 LEU A CA 1
ATOM 754 C C . LEU A 1 93 ? 17.804 5.097 -13.834 1.00 92.31 93 LEU A C 1
ATOM 756 O O . LEU A 1 93 ? 17.113 5.657 -12.970 1.00 92.31 93 LEU A O 1
ATOM 760 N N . GLN A 1 94 ? 18.875 4.371 -13.510 1.00 87.56 94 GLN A N 1
ATOM 761 C CA . GLN A 1 94 ? 19.302 4.145 -12.138 1.00 87.56 94 GLN A CA 1
ATOM 762 C C . GLN A 1 94 ? 19.677 5.476 -11.465 1.00 87.56 94 GLN A C 1
ATOM 764 O O . GLN A 1 94 ? 20.395 6.307 -12.012 1.00 87.56 94 GLN A O 1
ATOM 769 N N . GLY A 1 95 ? 19.148 5.710 -10.260 1.00 87.44 95 GLY A N 1
ATOM 770 C CA . GLY A 1 95 ? 19.355 6.953 -9.503 1.00 87.44 95 GLY A CA 1
ATOM 771 C C . GLY A 1 95 ? 18.327 8.057 -9.777 1.00 87.44 95 GLY A C 1
ATOM 772 O O . GLY A 1 95 ? 18.152 8.926 -8.926 1.00 87.44 95 GLY A O 1
ATOM 773 N N . GLN A 1 96 ? 17.584 7.994 -10.888 1.00 91.38 96 GLN A N 1
ATOM 774 C CA . GLN A 1 96 ? 16.452 8.901 -11.142 1.00 91.38 96 GLN A CA 1
ATOM 775 C C . GLN A 1 96 ? 15.162 8.414 -10.470 1.00 91.38 96 GLN A C 1
ATOM 777 O O . GLN A 1 96 ? 14.327 9.214 -10.052 1.00 91.38 96 GLN A O 1
ATOM 782 N N . TYR A 1 97 ? 15.022 7.096 -10.324 1.00 92.06 97 TYR A N 1
ATOM 783 C CA . TYR A 1 97 ? 13.864 6.452 -9.713 1.00 92.06 97 TYR A CA 1
ATOM 784 C C . TYR A 1 97 ? 14.279 5.463 -8.626 1.00 92.06 97 TYR A C 1
ATOM 786 O O . TYR A 1 97 ? 15.415 4.991 -8.556 1.00 92.06 97 TYR A O 1
ATOM 794 N N . ASN A 1 98 ? 13.316 5.109 -7.775 1.00 91.06 98 ASN A N 1
ATOM 795 C CA . ASN A 1 98 ? 13.490 4.033 -6.810 1.00 91.06 98 ASN A CA 1
ATOM 796 C C . ASN A 1 98 ? 13.716 2.699 -7.545 1.00 91.06 98 ASN A C 1
ATOM 798 O O . ASN A 1 98 ? 12.921 2.333 -8.408 1.00 91.06 98 ASN A O 1
ATOM 802 N N . VAL A 1 99 ? 14.739 1.936 -7.146 1.00 91.38 99 VAL A N 1
ATOM 803 C CA . VAL A 1 99 ? 15.087 0.655 -7.787 1.00 91.38 99 VAL A CA 1
ATOM 804 C C . VAL A 1 99 ? 13.917 -0.334 -7.824 1.00 91.38 99 VAL A C 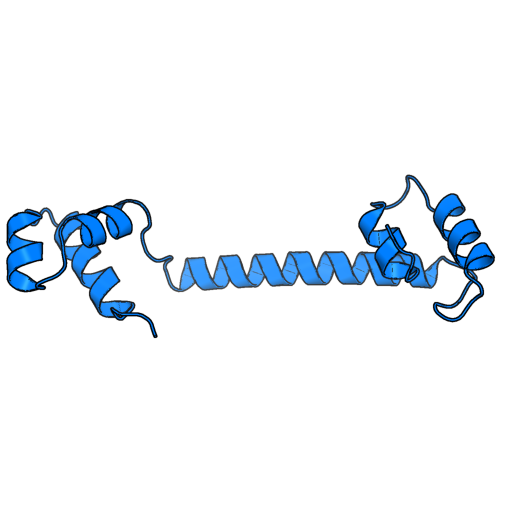1
ATOM 806 O O . VAL A 1 99 ? 13.735 -1.037 -8.804 1.00 91.38 99 VAL A O 1
ATOM 809 N N . HIS A 1 100 ? 13.051 -0.356 -6.805 1.00 92.75 100 HIS A N 1
ATOM 810 C CA . HIS A 1 100 ? 11.874 -1.234 -6.796 1.00 92.75 100 HIS A CA 1
ATOM 811 C C . HIS A 1 100 ? 10.833 -0.818 -7.829 1.00 92.75 100 HIS A C 1
ATOM 813 O O . HIS A 1 100 ? 10.082 -1.660 -8.299 1.00 92.75 100 HIS A O 1
ATOM 819 N N . MET A 1 101 ? 10.746 0.476 -8.129 1.00 93.25 101 MET A N 1
ATOM 820 C CA . MET A 1 101 ? 9.849 0.987 -9.159 1.00 93.25 101 MET A CA 1
ATOM 821 C C . MET A 1 101 ? 10.402 0.684 -10.553 1.00 93.25 101 MET A C 1
ATOM 823 O O . MET A 1 101 ? 9.632 0.305 -11.422 1.00 93.25 101 MET A O 1
ATOM 827 N N . LEU A 1 102 ? 11.725 0.772 -10.736 1.00 93.44 102 LEU A N 1
ATOM 828 C CA . LEU A 1 102 ? 12.398 0.388 -11.980 1.00 93.44 102 LEU A CA 1
ATOM 829 C C . LEU A 1 102 ? 12.259 -1.111 -12.272 1.00 93.44 102 LEU A C 1
ATOM 831 O O . LEU A 1 102 ? 11.834 -1.477 -13.363 1.00 93.44 102 LEU A O 1
ATOM 835 N N . CYS A 1 103 ? 12.549 -1.970 -11.289 1.00 92.94 103 CYS A N 1
ATOM 836 C CA . CYS A 1 103 ? 12.383 -3.419 -11.424 1.00 92.94 103 CYS A CA 1
ATOM 837 C C . CYS A 1 103 ? 10.930 -3.802 -11.738 1.00 92.94 103 CYS A C 1
ATOM 839 O O . CYS A 1 103 ? 10.700 -4.656 -12.586 1.00 92.94 103 CYS A O 1
ATOM 841 N N . GLU A 1 104 ? 9.952 -3.159 -11.085 1.00 93.81 104 GLU A N 1
ATOM 842 C CA . GLU A 1 104 ? 8.530 -3.401 -11.363 1.00 93.81 104 GLU A CA 1
ATOM 843 C C . GLU A 1 104 ? 8.128 -2.912 -12.760 1.00 93.81 104 GLU A C 1
ATOM 845 O O . GLU A 1 104 ? 7.439 -3.630 -13.475 1.00 93.81 104 GLU A O 1
ATOM 850 N N . ALA A 1 105 ? 8.574 -1.722 -13.173 1.00 93.56 105 ALA A N 1
ATOM 851 C CA . ALA A 1 105 ? 8.249 -1.170 -14.485 1.00 93.56 105 ALA A CA 1
ATOM 852 C C . ALA A 1 105 ? 8.826 -2.011 -15.634 1.00 93.56 105 ALA A C 1
ATOM 854 O O . ALA A 1 105 ? 8.173 -2.174 -16.659 1.00 93.56 105 ALA A O 1
ATOM 855 N N . LEU A 1 106 ? 10.032 -2.557 -15.463 1.00 92.81 106 LEU A N 1
ATOM 856 C CA . LEU A 1 106 ? 10.745 -3.299 -16.507 1.00 92.81 106 LEU A CA 1
ATOM 857 C C . LEU A 1 106 ? 10.615 -4.821 -16.376 1.00 92.81 106 LEU A C 1
ATOM 859 O O . LEU A 1 106 ? 11.245 -5.551 -17.138 1.00 92.81 106 LEU A O 1
ATOM 863 N N . ASP A 1 107 ? 9.790 -5.305 -15.445 1.00 92.69 107 ASP A N 1
ATOM 864 C CA . ASP A 1 107 ? 9.556 -6.731 -15.171 1.00 92.69 107 ASP A CA 1
ATOM 865 C C . ASP A 1 107 ? 10.859 -7.525 -14.933 1.00 92.69 107 ASP A C 1
ATOM 867 O O . ASP A 1 107 ? 11.092 -8.610 -15.475 1.00 92.69 107 ASP A O 1
ATOM 871 N N . VAL A 1 108 ? 11.768 -6.934 -14.154 1.00 89.81 108 VAL A N 1
ATOM 872 C CA . VAL A 1 108 ? 13.078 -7.508 -13.824 1.00 89.81 108 VAL A CA 1
ATOM 873 C C . VAL A 1 108 ? 13.071 -8.003 -12.381 1.00 89.81 108 VAL A C 1
ATOM 875 O O . VAL A 1 108 ? 12.653 -7.293 -11.463 1.00 89.81 108 VAL A O 1
ATOM 878 N N . SER A 1 109 ? 13.575 -9.220 -12.170 1.00 85.81 109 SER A N 1
ATOM 879 C CA . SER A 1 109 ? 13.776 -9.771 -10.829 1.00 85.81 109 SER A CA 1
ATOM 880 C C . SER A 1 109 ? 14.746 -8.918 -10.010 1.00 85.81 109 SER A C 1
ATOM 882 O O . SER A 1 109 ? 15.763 -8.451 -10.516 1.00 85.81 109 SER A O 1
ATOM 884 N N . ARG A 1 110 ? 14.410 -8.746 -8.732 1.00 76.00 110 ARG A N 1
ATOM 885 C CA . ARG A 1 110 ? 15.216 -8.042 -7.730 1.00 76.00 110 ARG A CA 1
ATOM 886 C C . ARG A 1 110 ? 16.563 -8.708 -7.475 1.00 76.00 110 ARG A C 1
ATOM 888 O O . ARG A 1 110 ? 16.558 -9.948 -7.314 1.00 76.00 110 ARG A O 1
#

pLDDT: mean 89.5, std 7.34, range [43.31, 97.88]

Radius of gyration: 24.67 Å; chains: 1; bounding box: 43×24×62 Å